Protein AF-A0A139XM70-F1 (afdb_monomer)

pLDDT: mean 87.17, std 14.73, range [40.88, 98.25]

Foldseek 3Di:
DDQVVVCVLLPVLAAWQDKDKDDDPDPVSVVVVDIDIDTHHPDPNSVVVSQVVQAQDDDPNDGDHDDDDDDDDRDPPPDDPVVVPD

Nearest PDB structures (foldseek):
  3cw1-assembly2_6  TM=8.558E-01  e=3.450E-03  Homo sapiens
  5o2v-assembly1_A  TM=7.984E-01  e=2.626E-03  Homo sapiens
  2n82-assembly1_B  TM=7.076E-01  e=3.693E-03  Homo sapiens
  2mgz-assembly1_A  TM=7.322E-01  e=4.233E-03  Caenorhabditis elegans
  2cpi-assembly1_A  TM=6.162E-01  e=7.420E-02  Mus musculus

Organism: NCBI:txid1074872

Radius of gyration: 15.13 Å; Cα contacts (8 Å, |Δi|>4): 85; chains: 1; bounding box: 50×30×21 Å

Mean predicted aligned error: 6.89 Å

Sequence (86 aa):
ITEEFLCQQFGKYGNITSVKIMYPRTEEEKKRNRNCGFVSFESRPQAEAAKHNLDGVSFYGMVIRIGWGKSVGRPVVAPSPSQLLA

Solvent-accessible surface area (backbone atoms only — not comparable to full-atom values): 5602 Å² total; per-residue (Å²): 139,52,62,68,56,49,48,64,64,49,43,79,40,40,62,67,74,47,70,46,71,52,72,65,87,47,74,70,46,53,71,62,76,65,76,55,68,50,76,39,48,77,45,69,69,31,46,48,51,34,42,71,73,46,45,66,40,67,57,96,87,40,69,39,80,69,76,90,75,80,89,71,78,80,75,86,71,73,78,62,77,88,73,74,82,122

Structure (mmCIF, N/CA/C/O backbone):
data_AF-A0A139XM70-F1
#
_entry.id   AF-A0A139XM70-F1
#
loop_
_atom_site.group_PDB
_atom_site.id
_atom_site.type_symbol
_atom_site.label_atom_id
_atom_site.label_alt_id
_atom_site.label_comp_id
_atom_site.label_asym_id
_atom_site.label_entity_id
_atom_site.label_seq_id
_atom_site.pdbx_PDB_ins_code
_atom_site.Cartn_x
_atom_site.Cartn_y
_atom_site.Cartn_z
_atom_site.occupancy
_atom_site.B_iso_or_equiv
_atom_site.auth_seq_id
_atom_site.auth_comp_id
_atom_site.auth_asym_id
_atom_site.auth_atom_id
_atom_site.pdbx_PDB_model_num
ATOM 1 N N . ILE A 1 1 ? -8.813 1.165 9.346 1.00 87.94 1 ILE A N 1
ATOM 2 C CA . ILE A 1 1 ? -7.661 0.687 8.542 1.00 87.94 1 ILE A CA 1
ATOM 3 C C . ILE A 1 1 ? -6.463 1.547 8.916 1.00 87.94 1 ILE A C 1
ATOM 5 O O . ILE A 1 1 ? -6.604 2.762 8.850 1.00 87.94 1 ILE A O 1
ATOM 9 N N . THR A 1 2 ? -5.359 0.939 9.357 1.00 91.94 2 THR A N 1
ATOM 10 C CA . THR A 1 2 ? -4.111 1.615 9.771 1.00 91.94 2 THR A CA 1
ATOM 11 C C . THR A 1 2 ? -2.991 1.368 8.758 1.00 91.94 2 THR A C 1
ATOM 13 O O . THR A 1 2 ? -3.102 0.463 7.927 1.00 91.94 2 THR A O 1
ATOM 16 N N . GLU A 1 3 ? -1.905 2.146 8.818 1.00 93.75 3 GLU A N 1
ATOM 17 C CA . GLU A 1 3 ? -0.718 1.929 7.975 1.00 93.75 3 GLU A CA 1
ATOM 18 C C . GLU A 1 3 ? -0.092 0.546 8.187 1.00 93.75 3 GLU A C 1
ATOM 20 O O . GLU A 1 3 ? 0.251 -0.117 7.213 1.00 93.75 3 GLU A O 1
ATOM 25 N N . GLU A 1 4 ? -0.029 0.059 9.427 1.00 95.00 4 GLU A N 1
ATOM 26 C CA . GLU A 1 4 ? 0.478 -1.282 9.750 1.00 95.00 4 GLU A CA 1
ATOM 27 C C . GLU A 1 4 ? -0.344 -2.382 9.072 1.00 95.00 4 GLU A C 1
ATOM 29 O O . GLU A 1 4 ? 0.209 -3.301 8.468 1.00 95.00 4 GLU A O 1
ATOM 34 N N . PHE A 1 5 ? -1.675 -2.262 9.104 1.00 94.69 5 PHE A N 1
ATOM 35 C CA . PHE A 1 5 ? -2.559 -3.200 8.418 1.00 94.69 5 PHE A CA 1
ATOM 36 C C . PHE A 1 5 ? -2.343 -3.168 6.899 1.00 94.69 5 PHE A C 1
ATOM 38 O O . PHE A 1 5 ? -2.298 -4.217 6.255 1.00 94.69 5 PHE A O 1
ATOM 45 N N . LEU A 1 6 ? -2.184 -1.976 6.315 1.00 95.25 6 LEU A N 1
ATOM 46 C CA . LEU A 1 6 ? -1.879 -1.839 4.891 1.00 95.25 6 LEU A CA 1
ATOM 47 C C . LEU A 1 6 ? -0.524 -2.474 4.556 1.00 95.25 6 LEU A C 1
ATOM 49 O O . LEU A 1 6 ? -0.457 -3.243 3.602 1.00 95.25 6 LEU A O 1
ATOM 53 N N . CYS A 1 7 ? 0.518 -2.256 5.362 1.00 96.25 7 CYS A N 1
ATOM 54 C CA . CYS A 1 7 ? 1.804 -2.939 5.201 1.00 96.25 7 CYS A CA 1
ATOM 55 C C . CYS A 1 7 ? 1.650 -4.465 5.221 1.00 96.25 7 CYS A C 1
ATOM 57 O O . CYS A 1 7 ? 2.189 -5.143 4.351 1.00 96.25 7 CYS A O 1
ATOM 59 N N . GLN A 1 8 ? 0.877 -5.015 6.159 1.00 96.31 8 GLN A N 1
ATOM 60 C CA . GLN A 1 8 ? 0.653 -6.462 6.253 1.00 96.31 8 GLN A CA 1
ATOM 61 C C . GLN A 1 8 ? -0.096 -7.036 5.044 1.00 96.31 8 GLN A C 1
ATOM 63 O O . GLN A 1 8 ? 0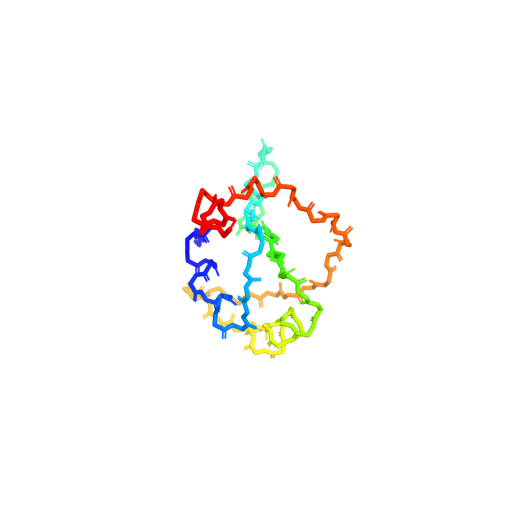.227 -8.130 4.580 1.00 96.31 8 GLN A O 1
ATOM 68 N N . GLN A 1 9 ? -1.112 -6.336 4.531 1.00 96.38 9 GLN A N 1
ATOM 69 C CA . GLN A 1 9 ? -1.881 -6.836 3.388 1.00 96.38 9 GLN A CA 1
ATOM 70 C C . GLN A 1 9 ? -1.140 -6.654 2.065 1.00 96.38 9 GLN A C 1
ATOM 72 O O . GLN A 1 9 ? -1.084 -7.585 1.266 1.00 96.38 9 GLN A O 1
ATOM 77 N N . PHE A 1 10 ? -0.551 -5.481 1.837 1.00 97.00 10 PHE A N 1
ATOM 78 C CA . PHE A 1 10 ? 0.139 -5.160 0.588 1.00 97.00 10 PHE A CA 1
ATOM 79 C C . PHE A 1 10 ? 1.547 -5.771 0.526 1.00 97.00 10 PHE A C 1
ATOM 81 O O . PHE A 1 10 ? 2.022 -6.090 -0.561 1.00 97.00 10 PHE A O 1
ATOM 88 N N . GLY A 1 11 ? 2.199 -6.003 1.671 1.00 96.88 11 GLY A N 1
ATOM 89 C CA . GLY A 1 11 ? 3.561 -6.545 1.740 1.00 96.88 11 GLY A CA 1
ATOM 90 C C . GLY A 1 11 ? 3.676 -7.976 1.213 1.00 96.88 11 GLY A C 1
ATOM 91 O O . GLY A 1 11 ? 4.754 -8.409 0.820 1.00 96.88 11 GLY A O 1
ATOM 92 N N . LY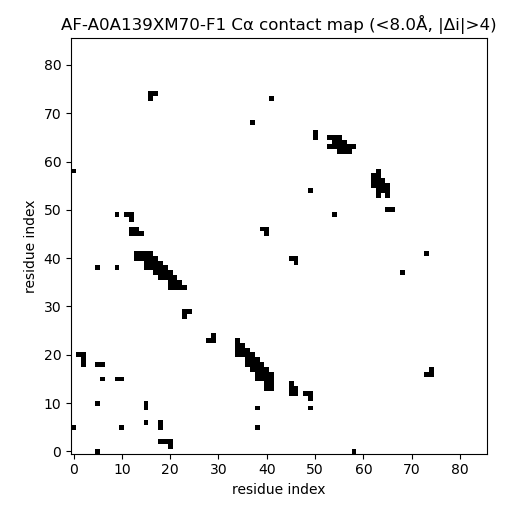S A 1 12 ? 2.550 -8.695 1.107 1.00 97.19 12 LYS A N 1
ATOM 93 C CA . LYS A 1 12 ? 2.463 -10.025 0.480 1.00 97.19 12 LYS A CA 1
ATOM 94 C C . LYS A 1 12 ? 2.846 -10.021 -1.004 1.00 97.19 12 LYS A C 1
ATOM 96 O O . LYS A 1 12 ? 3.161 -11.072 -1.549 1.00 97.19 12 LYS A O 1
ATOM 101 N N . TYR A 1 13 ? 2.792 -8.859 -1.655 1.00 97.81 13 TYR A N 1
ATOM 102 C CA . TYR A 1 13 ? 3.020 -8.706 -3.094 1.00 97.81 13 TYR A CA 1
ATOM 103 C C . TYR A 1 13 ? 4.381 -8.086 -3.425 1.00 97.81 13 TYR A C 1
ATOM 105 O O . TYR A 1 13 ? 4.738 -7.987 -4.599 1.00 97.81 13 TYR A O 1
ATOM 113 N N . GLY A 1 14 ? 5.148 -7.668 -2.413 1.00 95.62 14 GLY A N 1
ATOM 114 C CA . GLY A 1 14 ? 6.478 -7.112 -2.612 1.00 95.62 14 GLY A CA 1
ATOM 115 C C . GLY A 1 14 ? 6.947 -6.174 -1.506 1.00 95.62 14 GLY A C 1
ATOM 116 O O . GLY A 1 14 ? 6.240 -5.904 -0.536 1.00 95.62 14 GLY A O 1
ATOM 117 N N . ASN A 1 15 ? 8.159 -5.654 -1.693 1.00 95.19 15 ASN A N 1
ATOM 118 C CA . ASN A 1 15 ? 8.784 -4.703 -0.792 1.00 95.19 15 ASN A CA 1
ATOM 119 C C . ASN A 1 15 ? 8.090 -3.337 -0.887 1.00 95.19 15 ASN A C 1
ATOM 121 O O . ASN A 1 15 ? 8.095 -2.678 -1.934 1.00 95.19 15 ASN A O 1
ATOM 125 N N . ILE A 1 16 ? 7.498 -2.911 0.225 1.00 95.00 16 ILE A N 1
ATOM 126 C CA . ILE A 1 16 ? 6.853 -1.608 0.349 1.00 95.00 16 ILE A CA 1
ATOM 127 C C . ILE A 1 16 ? 7.899 -0.583 0.773 1.00 95.00 16 ILE A C 1
ATOM 129 O O . ILE A 1 16 ? 8.552 -0.725 1.801 1.00 95.00 16 ILE A O 1
ATOM 133 N N . THR A 1 17 ? 8.012 0.492 0.001 1.00 93.56 17 THR A N 1
ATOM 134 C CA . THR A 1 17 ? 8.919 1.608 0.295 1.00 93.56 17 T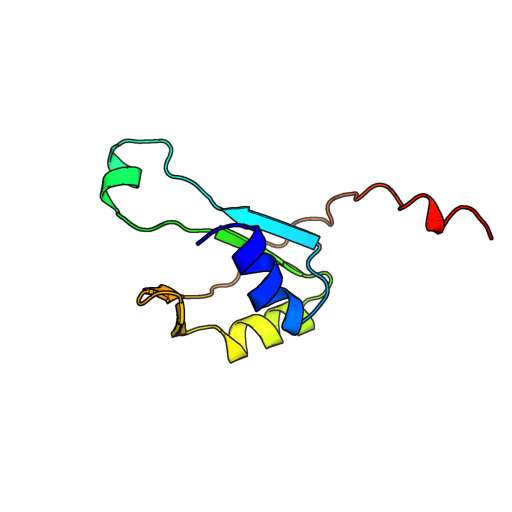HR A CA 1
ATOM 135 C C . THR A 1 17 ? 8.249 2.706 1.114 1.00 93.56 17 THR A C 1
ATOM 137 O O . THR A 1 17 ? 8.926 3.449 1.820 1.00 93.56 17 THR A O 1
ATOM 140 N N . SER A 1 18 ? 6.922 2.845 1.026 1.00 93.50 18 SER A N 1
ATOM 141 C CA . SER A 1 18 ? 6.169 3.829 1.806 1.00 93.50 18 SER A CA 1
ATOM 142 C C . SER A 1 18 ? 4.684 3.481 1.871 1.00 93.50 18 SER A C 1
ATOM 144 O O . SER A 1 18 ? 4.101 3.050 0.876 1.00 93.50 18 SER A O 1
ATOM 146 N N . VAL A 1 19 ? 4.062 3.733 3.022 1.00 94.81 19 VAL A N 1
ATOM 147 C CA . VAL A 1 19 ? 2.605 3.743 3.197 1.00 94.81 19 VAL A CA 1
ATOM 148 C C . VAL A 1 19 ? 2.213 5.054 3.848 1.00 94.81 19 VAL A C 1
ATOM 150 O O . VAL A 1 19 ? 2.898 5.523 4.756 1.00 94.81 19 VAL A O 1
ATOM 153 N N . LYS A 1 20 ? 1.116 5.654 3.386 1.00 93.69 20 LYS A N 1
ATOM 154 C CA . LYS A 1 20 ? 0.572 6.860 4.004 1.00 93.69 20 LYS A CA 1
ATOM 155 C C . LYS A 1 20 ? -0.939 6.925 3.876 1.00 93.69 20 LYS A C 1
ATOM 157 O O . LYS A 1 20 ? -1.466 6.877 2.763 1.00 93.69 20 LYS A O 1
ATOM 162 N N . ILE A 1 21 ? -1.630 7.092 5.001 1.00 93.88 21 ILE A N 1
ATOM 163 C CA . ILE A 1 21 ? -3.065 7.392 5.023 1.00 93.88 21 ILE A CA 1
ATOM 164 C C . ILE A 1 21 ? -3.253 8.911 5.004 1.00 93.88 21 ILE A C 1
ATOM 166 O O . ILE A 1 21 ? -2.656 9.651 5.789 1.00 93.88 21 ILE A O 1
ATOM 170 N N . MET A 1 22 ? -4.096 9.387 4.093 1.00 92.31 22 MET A N 1
ATOM 171 C CA . MET A 1 22 ? -4.509 10.783 4.034 1.00 92.31 22 MET A CA 1
ATOM 172 C C . MET A 1 22 ? -5.709 10.964 4.957 1.00 92.31 22 MET A C 1
ATOM 174 O O . MET A 1 22 ? -6.859 10.773 4.560 1.00 92.31 22 MET A O 1
ATOM 178 N N . TYR A 1 23 ? -5.424 11.287 6.217 1.00 90.06 23 TYR A N 1
ATOM 179 C CA . TYR A 1 23 ? -6.463 11.611 7.187 1.00 90.06 23 TYR A CA 1
ATOM 180 C C . TYR A 1 23 ? -7.124 12.953 6.832 1.00 90.06 23 TYR A C 1
ATOM 182 O O . TYR A 1 23 ? -6.418 13.892 6.444 1.00 90.06 23 TYR A O 1
ATOM 190 N N . PRO A 1 24 ? -8.458 13.054 6.963 1.00 90.12 24 PRO A N 1
ATOM 191 C CA . PRO A 1 24 ? -9.198 14.266 6.634 1.00 90.12 24 PRO A CA 1
ATOM 192 C C . PRO A 1 24 ? -8.716 15.438 7.495 1.00 90.12 24 PRO A C 1
ATOM 194 O O . PRO A 1 24 ? -8.589 15.307 8.715 1.00 90.12 24 PRO A O 1
ATOM 197 N N . ARG A 1 25 ? -8.449 16.586 6.864 1.00 90.69 25 ARG A N 1
ATOM 198 C CA . ARG A 1 25 ? -7.957 17.790 7.559 1.00 90.69 25 ARG A CA 1
ATOM 199 C C . ARG A 1 25 ? -9.067 18.801 7.817 1.00 90.69 25 ARG A C 1
ATOM 201 O O . ARG A 1 25 ? -8.987 19.560 8.777 1.00 90.69 25 ARG A O 1
ATOM 208 N N . THR A 1 26 ? -10.099 18.792 6.982 1.00 93.19 26 THR A N 1
ATOM 209 C CA . THR A 1 26 ? -11.253 19.693 7.060 1.00 93.19 26 THR A CA 1
ATOM 210 C C . THR A 1 26 ? -12.526 18.960 7.491 1.00 93.19 26 THR A C 1
ATOM 212 O O . THR A 1 26 ? -12.648 17.742 7.346 1.00 93.19 26 THR A O 1
ATOM 215 N N . GLU A 1 27 ? -13.513 19.705 7.995 1.00 92.62 27 GLU A N 1
ATOM 216 C CA . GLU A 1 27 ? -14.824 19.152 8.370 1.00 92.62 27 GLU A CA 1
ATOM 217 C C . GLU A 1 27 ? -15.580 18.558 7.170 1.00 92.62 27 GLU A C 1
ATOM 219 O O . GLU A 1 27 ? -16.280 17.557 7.311 1.00 92.62 27 GLU A O 1
ATOM 224 N N . GLU A 1 28 ? -15.415 19.128 5.973 1.00 91.56 28 GLU A N 1
ATOM 225 C CA . GLU A 1 28 ? -15.993 18.568 4.746 1.00 91.56 28 GLU A CA 1
ATOM 226 C C . GLU A 1 28 ? -15.403 17.187 4.426 1.00 91.56 28 GLU A C 1
ATOM 228 O O . GLU A 1 28 ? -16.138 16.251 4.108 1.00 91.56 28 GLU A O 1
ATOM 233 N N . GLU A 1 29 ? -14.084 17.029 4.551 1.00 89.44 29 GLU A N 1
ATOM 234 C CA . GLU A 1 29 ? -13.428 15.741 4.325 1.00 89.44 29 GLU A CA 1
ATOM 235 C C . GLU A 1 29 ? -13.836 14.703 5.375 1.00 89.44 29 GLU A C 1
ATOM 237 O O . GLU A 1 29 ? -14.086 13.553 5.015 1.00 89.44 29 GLU A O 1
ATOM 242 N N . LYS A 1 30 ? -13.978 15.097 6.650 1.00 88.19 30 LYS A N 1
ATOM 243 C CA . LYS A 1 30 ? -14.479 14.196 7.704 1.00 88.19 30 LYS A CA 1
ATOM 244 C C . LYS A 1 30 ? -15.881 13.683 7.373 1.00 88.19 30 LYS A C 1
ATOM 246 O O . LYS A 1 30 ? -16.131 12.488 7.495 1.00 88.19 30 LYS A O 1
ATOM 251 N N . LYS A 1 31 ? -16.766 14.552 6.866 1.00 91.88 31 LYS A N 1
ATOM 252 C CA . LYS A 1 31 ? -18.134 14.186 6.452 1.00 9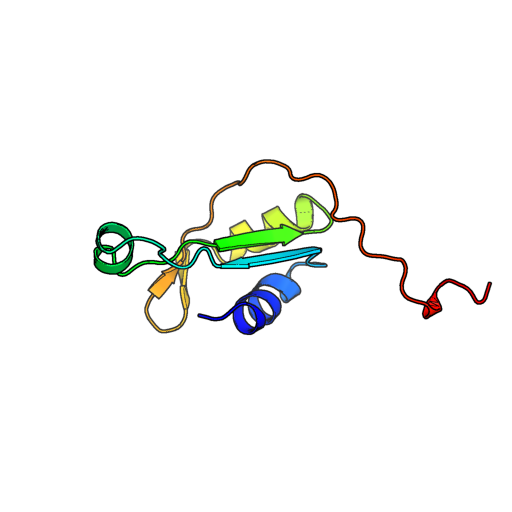1.88 31 LYS A CA 1
ATOM 253 C C . LYS A 1 31 ? -18.186 13.173 5.302 1.00 91.88 31 LYS A C 1
ATOM 255 O O . LYS A 1 31 ? -19.203 12.499 5.150 1.00 91.88 31 LYS A O 1
ATOM 260 N N . ARG A 1 32 ? -17.123 13.024 4.497 1.00 86.62 32 ARG A N 1
ATOM 261 C CA . ARG A 1 32 ? -17.074 12.021 3.411 1.00 86.62 32 ARG A CA 1
ATOM 262 C C . ARG A 1 32 ? -16.980 10.583 3.924 1.00 86.62 32 ARG A C 1
ATOM 264 O O . ARG A 1 32 ? -17.193 9.669 3.127 1.00 86.62 32 ARG A O 1
ATOM 271 N N . ASN A 1 33 ? -16.680 10.375 5.213 1.00 83.12 33 ASN A N 1
ATOM 272 C CA . ASN A 1 33 ? -16.618 9.062 5.871 1.00 83.12 33 ASN A CA 1
ATOM 273 C C . ASN A 1 33 ? -15.782 8.022 5.102 1.00 83.12 33 ASN A C 1
ATOM 275 O O . ASN A 1 33 ? -16.078 6.827 5.107 1.00 83.12 33 ASN A O 1
ATOM 279 N N . ARG A 1 34 ? -14.752 8.482 4.387 1.00 83.06 34 ARG A N 1
ATOM 280 C CA . ARG A 1 34 ? -13.848 7.658 3.584 1.00 83.06 34 ARG A CA 1
ATOM 281 C C . ARG A 1 34 ? -12.467 8.281 3.629 1.00 83.06 34 ARG A C 1
ATOM 283 O O . ARG A 1 34 ? -12.326 9.479 3.406 1.00 83.06 34 ARG A O 1
ATOM 290 N N . ASN A 1 35 ? -11.464 7.442 3.843 1.00 85.62 35 ASN A N 1
ATOM 291 C CA . ASN A 1 35 ? -10.069 7.846 3.766 1.00 85.62 35 ASN A CA 1
ATOM 292 C C . ASN A 1 35 ? -9.477 7.333 2.453 1.00 85.62 35 ASN A C 1
ATOM 294 O O . ASN A 1 35 ? -9.843 6.257 1.976 1.00 85.62 35 ASN A O 1
ATOM 298 N N . CYS A 1 36 ? -8.539 8.087 1.891 1.00 90.81 36 CYS A N 1
ATOM 299 C CA . CYS A 1 36 ? -7.654 7.598 0.843 1.00 90.81 36 CYS A CA 1
ATOM 300 C C . CYS A 1 36 ? -6.247 7.390 1.411 1.00 90.81 36 CYS A C 1
ATOM 302 O O . CYS A 1 36 ? -5.890 7.918 2.464 1.00 90.81 36 CYS A O 1
ATOM 304 N N . GLY A 1 37 ? -5.445 6.587 0.725 1.00 93.25 37 GLY A N 1
ATOM 305 C CA . GLY A 1 37 ? -4.068 6.329 1.111 1.00 93.25 37 GLY A CA 1
ATOM 306 C C . GLY A 1 37 ? -3.231 5.931 -0.090 1.00 93.25 37 GLY A C 1
ATOM 307 O O . GLY A 1 37 ? -3.762 5.616 -1.157 1.00 93.25 37 GLY A O 1
ATOM 308 N N . PHE A 1 38 ? -1.921 5.959 0.101 1.00 95.12 38 PHE A N 1
ATOM 309 C CA . PHE A 1 38 ? -0.936 5.575 -0.898 1.00 95.12 38 PHE A CA 1
ATOM 310 C C . PHE A 1 38 ? -0.063 4.455 -0.345 1.00 95.12 38 PHE A C 1
ATOM 312 O O . PHE A 1 38 ? 0.363 4.507 0.809 1.00 95.12 38 PHE A O 1
ATOM 319 N N . VAL A 1 39 ? 0.205 3.463 -1.191 1.00 95.88 39 VAL A N 1
ATOM 320 C CA . VAL A 1 39 ? 1.188 2.403 -0.961 1.00 95.88 39 VAL A CA 1
ATOM 321 C C . VAL A 1 39 ? 2.155 2.438 -2.135 1.00 95.88 39 VAL A C 1
ATOM 323 O O . VAL A 1 39 ? 1.738 2.330 -3.290 1.00 95.88 39 VAL A O 1
ATOM 326 N N . SER A 1 40 ? 3.435 2.611 -1.837 1.00 95.19 40 SER A N 1
ATOM 327 C CA . SER A 1 40 ? 4.516 2.620 -2.818 1.00 95.19 40 SER A CA 1
ATOM 328 C C . SER A 1 40 ? 5.305 1.328 -2.703 1.00 95.19 40 SER A C 1
ATOM 330 O O . SER A 1 40 ? 5.778 0.981 -1.623 1.00 95.19 40 SER A O 1
ATOM 332 N N . PHE A 1 41 ? 5.480 0.637 -3.824 1.00 95.12 41 PHE A N 1
ATOM 333 C CA . PHE A 1 41 ? 6.348 -0.533 -3.924 1.00 95.12 41 PHE A CA 1
ATOM 334 C C . PHE A 1 41 ? 7.713 -0.151 -4.481 1.00 95.12 41 PHE A C 1
ATOM 336 O O . PHE A 1 41 ? 7.878 0.904 -5.095 1.00 95.12 41 PHE A O 1
ATOM 343 N N . GLU A 1 42 ? 8.693 -1.024 -4.282 1.00 93.25 42 GLU A N 1
ATOM 344 C CA . GLU A 1 42 ? 10.025 -0.864 -4.864 1.00 93.25 42 GLU A CA 1
ATOM 345 C C . GLU A 1 42 ? 10.015 -0.967 -6.395 1.00 93.25 42 GLU A C 1
ATOM 347 O O . GLU A 1 42 ? 10.802 -0.301 -7.068 1.00 93.25 42 GLU A O 1
ATOM 352 N N . SER A 1 43 ? 9.106 -1.770 -6.957 1.00 93.56 43 SER A N 1
ATOM 353 C CA . SER A 1 43 ? 8.988 -1.960 -8.402 1.00 93.56 43 SER A CA 1
ATOM 354 C C . SER A 1 43 ? 7.536 -1.987 -8.879 1.00 93.56 43 SER A C 1
ATOM 356 O O . SER A 1 43 ? 6.608 -2.341 -8.147 1.00 93.56 43 SER A O 1
ATOM 358 N N . ARG A 1 44 ? 7.341 -1.619 -10.150 1.00 94.06 44 ARG A N 1
ATOM 359 C CA . ARG A 1 44 ? 6.030 -1.610 -10.809 1.00 94.06 44 ARG A CA 1
ATOM 360 C C . ARG A 1 44 ? 5.335 -2.984 -10.811 1.00 94.06 44 ARG A C 1
ATOM 362 O O . ARG A 1 44 ? 4.156 -2.996 -10.463 1.00 94.06 44 ARG A O 1
ATOM 369 N N . PRO A 1 45 ? 6.011 -4.117 -11.098 1.00 97.56 45 PRO A N 1
ATOM 370 C CA . PRO A 1 45 ? 5.363 -5.431 -11.087 1.00 97.56 45 PRO A CA 1
ATOM 371 C C . PRO A 1 45 ? 4.767 -5.812 -9.724 1.00 97.56 45 PRO A C 1
ATOM 373 O O . PRO A 1 45 ? 3.680 -6.378 -9.662 1.00 97.56 45 PRO A O 1
ATOM 376 N N . GLN A 1 46 ? 5.432 -5.446 -8.622 1.00 97.50 46 GLN A N 1
ATOM 377 C CA . GLN A 1 46 ? 4.917 -5.682 -7.265 1.00 97.50 46 GLN A CA 1
ATOM 378 C C . GLN A 1 46 ? 3.620 -4.890 -7.018 1.00 97.50 46 GLN A C 1
ATOM 380 O O . GLN A 1 46 ? 2.637 -5.424 -6.503 1.00 97.50 46 GLN A O 1
ATOM 385 N N . ALA A 1 47 ? 3.579 -3.629 -7.466 1.00 97.00 47 ALA A N 1
ATOM 386 C CA . ALA A 1 47 ? 2.374 -2.805 -7.391 1.00 97.00 47 ALA A CA 1
ATOM 387 C C . ALA A 1 47 ? 1.236 -3.331 -8.288 1.00 97.00 47 ALA A C 1
ATOM 389 O O . ALA A 1 47 ? 0.067 -3.243 -7.913 1.00 97.00 47 ALA A O 1
ATOM 390 N N . GLU A 1 48 ? 1.560 -3.886 -9.458 1.00 98.00 48 GLU A N 1
ATOM 391 C CA . GLU A 1 48 ? 0.594 -4.522 -10.366 1.00 98.00 48 GLU A CA 1
ATOM 392 C C . GLU A 1 48 ? -0.011 -5.782 -9.763 1.00 98.00 48 GLU A C 1
ATOM 394 O O . GLU A 1 48 ? -1.236 -5.917 -9.766 1.00 98.00 48 GLU A O 1
ATOM 399 N N . ALA A 1 49 ? 0.811 -6.645 -9.165 1.00 98.25 49 ALA A N 1
ATOM 400 C CA . ALA A 1 49 ? 0.337 -7.817 -8.441 1.00 98.25 49 ALA A CA 1
ATOM 401 C C . ALA A 1 49 ? -0.597 -7.420 -7.286 1.00 98.25 49 ALA A C 1
ATOM 403 O O . ALA A 1 49 ? -1.699 -7.963 -7.174 1.00 98.25 49 ALA A O 1
ATOM 404 N N . ALA A 1 50 ? -0.207 -6.430 -6.477 1.00 98.12 50 ALA A N 1
ATOM 405 C CA . ALA A 1 50 ? -1.040 -5.936 -5.383 1.00 98.12 50 ALA A CA 1
ATOM 406 C C . ALA A 1 50 ? -2.376 -5.376 -5.888 1.00 98.12 50 ALA A C 1
ATOM 408 O O . ALA A 1 50 ? -3.431 -5.746 -5.375 1.00 98.12 50 ALA A O 1
ATOM 409 N N . LYS A 1 51 ? -2.354 -4.526 -6.926 1.00 98.06 51 LYS A N 1
ATOM 410 C CA . LYS A 1 51 ? -3.580 -3.985 -7.524 1.00 98.06 51 LYS A CA 1
ATOM 411 C C . LYS A 1 51 ? -4.474 -5.107 -8.052 1.00 98.06 51 LYS A C 1
ATOM 413 O O . LYS A 1 51 ? -5.664 -5.089 -7.773 1.00 98.06 51 LYS A O 1
ATOM 418 N N . HIS A 1 52 ? -3.928 -6.059 -8.806 1.00 98.06 52 HIS A N 1
ATOM 419 C CA . HIS A 1 52 ? -4.709 -7.140 -9.408 1.00 98.06 52 HIS A CA 1
ATOM 420 C C . HIS A 1 52 ? -5.444 -7.985 -8.359 1.00 98.06 52 HIS A C 1
ATOM 422 O O . HIS A 1 52 ? -6.595 -8.348 -8.570 1.00 98.06 52 HIS A O 1
ATOM 428 N N . ASN A 1 53 ? -4.795 -8.268 -7.227 1.00 97.94 53 ASN A N 1
ATOM 429 C CA . ASN A 1 53 ? -5.344 -9.161 -6.208 1.00 97.94 53 ASN A CA 1
ATOM 430 C C . ASN A 1 53 ? -6.212 -8.455 -5.156 1.00 97.94 53 ASN A C 1
ATOM 432 O O . ASN A 1 53 ? -7.057 -9.103 -4.546 1.00 97.94 53 ASN A O 1
ATOM 436 N N . LEU A 1 54 ? -5.980 -7.165 -4.891 1.00 97.19 54 LEU A N 1
ATOM 437 C CA . LEU A 1 54 ? -6.643 -6.446 -3.798 1.00 97.19 54 LEU A CA 1
ATOM 438 C C . LEU A 1 54 ? -7.705 -5.440 -4.263 1.00 97.19 54 LEU A C 1
ATOM 440 O O . LEU A 1 54 ? -8.514 -4.996 -3.449 1.00 97.19 54 LEU A O 1
ATOM 444 N N . ASP A 1 55 ? -7.727 -5.050 -5.538 1.00 97.50 55 ASP A N 1
ATOM 445 C CA . ASP A 1 55 ? -8.731 -4.113 -6.049 1.00 97.50 55 ASP A CA 1
ATOM 446 C C . ASP A 1 55 ? -10.129 -4.746 -6.011 1.00 97.50 55 ASP A C 1
ATOM 448 O O . ASP A 1 55 ? -10.360 -5.810 -6.578 1.00 97.50 55 ASP A O 1
ATOM 452 N N . GLY A 1 56 ? -11.066 -4.099 -5.315 1.00 96.31 56 GLY A N 1
ATOM 453 C CA . GLY A 1 56 ? -12.413 -4.626 -5.092 1.00 96.31 56 GLY A CA 1
ATOM 454 C C . GLY A 1 56 ? -12.544 -5.590 -3.907 1.00 96.31 56 GLY A C 1
ATOM 455 O O . GLY A 1 56 ? -13.656 -6.034 -3.622 1.00 96.31 56 GLY A O 1
ATOM 456 N N . VAL A 1 57 ? -11.463 -5.892 -3.179 1.00 95.56 57 VAL A N 1
ATOM 457 C CA . VAL A 1 57 ? -11.525 -6.727 -1.968 1.00 95.56 57 VAL A CA 1
ATOM 458 C C . VAL A 1 57 ? -12.122 -5.943 -0.795 1.00 95.56 57 VAL A C 1
ATOM 460 O O . VAL A 1 57 ? -11.937 -4.733 -0.661 1.00 95.56 57 VAL A O 1
ATOM 463 N N . SER A 1 58 ? -12.840 -6.640 0.084 1.00 94.44 58 SER A N 1
ATOM 464 C CA . SER A 1 58 ? -13.411 -6.065 1.304 1.00 94.44 58 SER A CA 1
ATOM 465 C C . SER A 1 58 ? -12.450 -6.176 2.488 1.00 94.44 58 SER A C 1
ATOM 467 O O . SER A 1 58 ? -12.09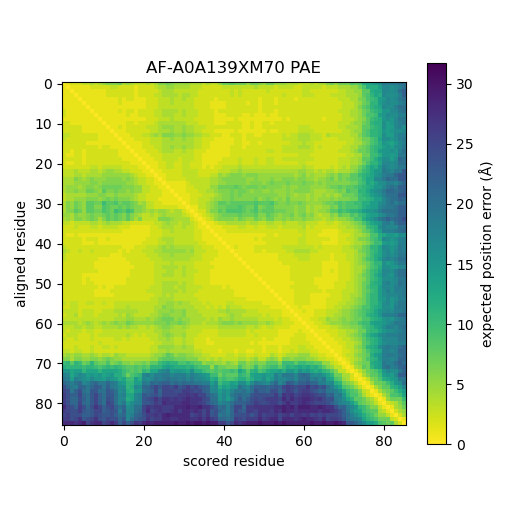4 -7.278 2.903 1.00 94.44 58 SER A O 1
ATOM 469 N N . PHE A 1 59 ? -12.098 -5.045 3.100 1.00 91.56 59 PHE A N 1
ATOM 470 C CA . PHE A 1 59 ? -11.382 -4.973 4.376 1.00 91.56 59 PHE A CA 1
ATOM 471 C C . PHE A 1 59 ? -12.307 -4.414 5.456 1.00 91.56 59 PHE A C 1
ATOM 473 O O . PHE A 1 59 ? -12.784 -3.287 5.340 1.00 91.56 59 PHE A O 1
ATOM 480 N N . TYR A 1 60 ? -12.568 -5.190 6.514 1.00 89.50 60 TYR A N 1
ATOM 481 C CA . TYR A 1 60 ? -13.481 -4.803 7.604 1.00 89.50 60 TYR A CA 1
ATOM 482 C C . TYR A 1 60 ? -14.856 -4.311 7.106 1.00 89.50 60 TYR A C 1
ATOM 484 O O . TYR A 1 60 ? -15.387 -3.317 7.592 1.00 89.50 60 TYR A O 1
ATOM 492 N N . GLY A 1 61 ? -15.410 -4.97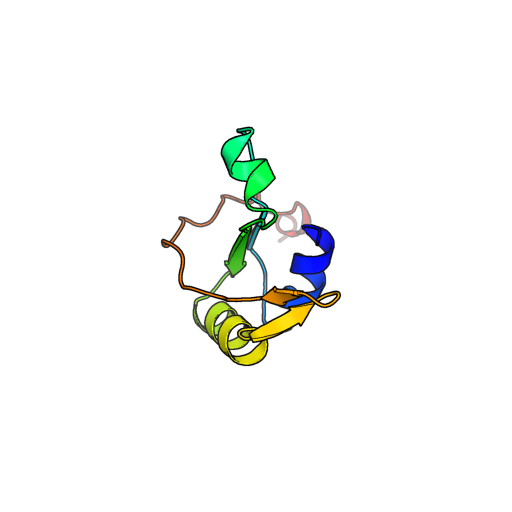3 6.085 1.00 89.75 61 GLY A N 1
ATOM 493 C CA . GLY A 1 61 ? -16.698 -4.602 5.485 1.00 89.75 61 GLY A CA 1
ATOM 494 C C . GLY A 1 61 ? -16.654 -3.403 4.529 1.00 89.75 61 GLY A C 1
ATOM 495 O O . GLY A 1 61 ? -17.689 -3.028 3.986 1.00 89.75 61 GLY A O 1
ATOM 496 N N . MET A 1 62 ? -15.479 -2.816 4.279 1.00 88.88 62 MET A N 1
ATOM 497 C CA . MET A 1 62 ? -15.294 -1.748 3.295 1.00 88.88 62 MET A CA 1
ATOM 498 C C . MET A 1 62 ? -14.585 -2.275 2.050 1.00 88.88 62 MET A C 1
ATOM 500 O O . MET A 1 62 ? -13.459 -2.762 2.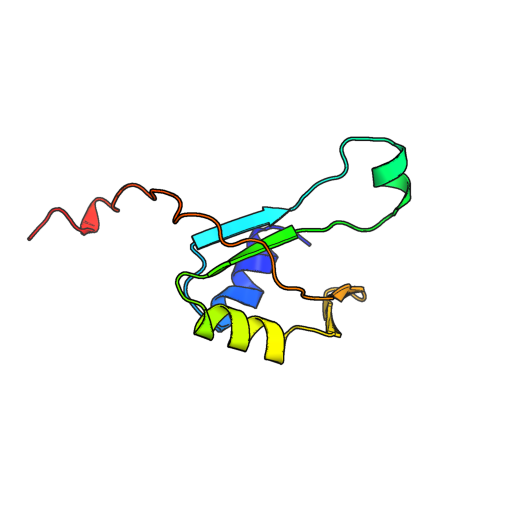133 1.00 88.88 62 MET A O 1
ATOM 504 N N . VAL A 1 63 ? -15.221 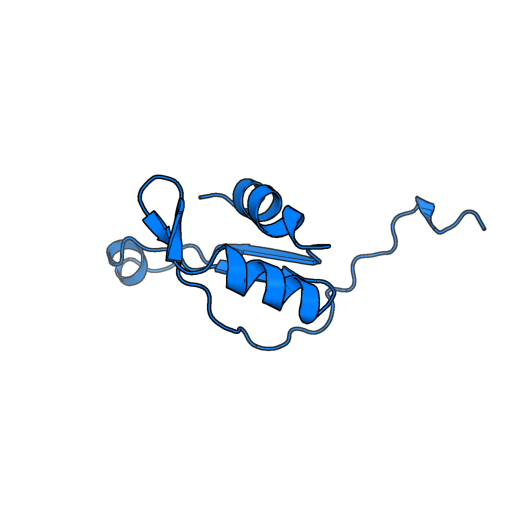-2.130 0.888 1.00 92.69 63 VAL A N 1
ATOM 505 C CA . VAL A 1 63 ? -14.598 -2.441 -0.405 1.00 92.69 63 VAL A CA 1
ATOM 506 C C . VAL A 1 63 ? -13.521 -1.404 -0.705 1.00 92.69 63 VAL A C 1
ATOM 508 O O . VAL A 1 63 ? -13.811 -0.206 -0.802 1.00 92.69 63 VAL A O 1
ATOM 511 N N . ILE A 1 64 ? -12.281 -1.855 -0.868 1.00 93.88 64 ILE A N 1
ATOM 512 C CA . ILE A 1 64 ? -11.182 -0.986 -1.282 1.00 93.88 64 ILE A CA 1
ATOM 513 C C . ILE A 1 64 ? -11.127 -0.867 -2.805 1.00 93.88 64 ILE A C 1
ATOM 515 O O . ILE A 1 64 ? -11.403 -1.810 -3.541 1.00 93.88 64 ILE A O 1
ATOM 519 N N . ARG A 1 65 ? -10.765 0.325 -3.283 1.00 95.12 65 ARG A N 1
ATOM 520 C CA . ARG A 1 65 ? -10.567 0.620 -4.706 1.00 95.12 65 ARG A CA 1
ATOM 521 C C . ARG A 1 65 ? -9.142 1.107 -4.896 1.00 95.12 65 ARG A C 1
ATOM 523 O O . ARG A 1 65 ? -8.728 2.051 -4.221 1.00 95.12 65 ARG A O 1
ATOM 530 N N . ILE A 1 66 ? -8.408 0.479 -5.802 1.00 96.88 66 ILE A N 1
ATOM 531 C CA . ILE A 1 66 ? -6.991 0.744 -6.033 1.00 96.88 66 ILE A 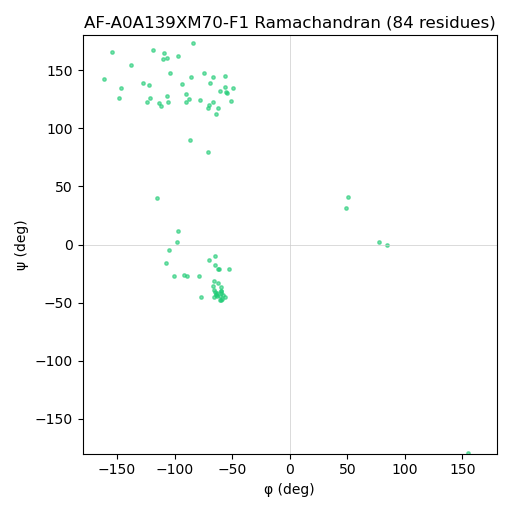CA 1
ATOM 532 C C . ILE A 1 66 ? -6.816 1.363 -7.419 1.00 96.88 66 ILE A C 1
ATOM 534 O O . ILE A 1 66 ? -7.161 0.774 -8.444 1.00 96.88 66 ILE A O 1
ATOM 538 N N . GLY A 1 67 ? -6.231 2.559 -7.447 1.00 96.38 67 GLY A N 1
ATOM 539 C CA . GLY A 1 67 ? -5.848 3.273 -8.663 1.00 96.38 67 GLY A CA 1
ATOM 540 C C . GLY A 1 67 ? -4.344 3.521 -8.729 1.00 96.38 67 GLY A C 1
ATOM 541 O O . GLY A 1 67 ? -3.627 3.372 -7.740 1.00 96.38 67 GLY A O 1
ATOM 542 N N . TRP A 1 68 ? -3.864 3.929 -9.903 1.00 96.12 68 TRP A N 1
ATOM 543 C CA . TRP A 1 68 ? -2.469 4.322 -10.079 1.00 96.12 68 TRP A CA 1
ATOM 544 C C . TRP A 1 68 ? -2.223 5.733 -9.544 1.00 96.12 68 TRP A C 1
ATOM 546 O O . TRP A 1 68 ? -2.884 6.685 -9.954 1.00 96.12 68 TRP A O 1
ATOM 556 N N . GLY A 1 69 ? -1.260 5.860 -8.631 1.00 91.81 69 GLY A N 1
ATOM 557 C CA . GLY A 1 69 ? -0.741 7.147 -8.176 1.00 91.81 69 GLY A CA 1
ATOM 558 C C . GLY A 1 69 ? 0.339 7.705 -9.107 1.00 91.81 69 GLY A C 1
ATOM 559 O O . GLY A 1 69 ? 0.808 7.030 -10.025 1.00 91.81 69 GLY A O 1
ATOM 560 N N . LYS A 1 70 ? 0.767 8.943 -8.841 1.00 89.12 70 LYS A N 1
ATOM 561 C CA . LYS A 1 70 ? 1.952 9.523 -9.488 1.00 89.12 70 LYS A CA 1
ATOM 562 C C . LYS A 1 70 ? 3.206 8.770 -9.039 1.00 89.12 70 LYS A C 1
ATOM 564 O O . LYS A 1 70 ? 3.310 8.389 -7.875 1.00 89.12 70 LYS A O 1
ATOM 569 N N . SER A 1 71 ? 4.167 8.602 -9.945 1.00 80.44 71 SER A N 1
ATOM 570 C CA . SER A 1 71 ? 5.488 8.084 -9.595 1.00 80.44 71 SER A CA 1
ATOM 571 C C . SER A 1 71 ? 6.162 9.039 -8.613 1.00 80.44 71 SER A C 1
ATOM 573 O O . SER A 1 71 ? 6.413 10.199 -8.945 1.00 80.44 71 SER A O 1
ATOM 575 N N . VAL A 1 72 ? 6.448 8.555 -7.410 1.00 77.88 72 VAL A N 1
ATOM 576 C CA . VAL A 1 72 ? 7.277 9.271 -6.442 1.00 77.88 72 VAL A CA 1
ATOM 577 C C . VAL A 1 72 ? 8.719 8.804 -6.604 1.00 77.88 72 VAL A C 1
ATOM 579 O O . VAL A 1 72 ? 8.966 7.616 -6.808 1.00 77.88 72 VAL A O 1
ATOM 582 N N . GLY A 1 73 ? 9.677 9.734 -6.546 1.00 71.88 73 GLY A N 1
ATOM 583 C CA . GLY A 1 73 ? 11.085 9.360 -6.422 1.00 71.88 73 GLY A CA 1
ATOM 584 C C . GLY A 1 73 ? 11.264 8.489 -5.180 1.00 71.88 73 GLY A C 1
ATOM 585 O O . GLY A 1 73 ? 10.550 8.687 -4.192 1.00 71.88 73 GLY A O 1
ATOM 586 N N . ARG A 1 74 ? 12.173 7.506 -5.235 1.00 63.16 74 ARG A N 1
ATOM 587 C CA . ARG A 1 74 ? 12.444 6.641 -4.080 1.00 63.16 74 ARG A CA 1
ATOM 588 C C . ARG A 1 74 ? 12.712 7.540 -2.865 1.00 63.16 74 ARG A C 1
ATOM 590 O O . ARG A 1 74 ? 13.608 8.384 -2.962 1.00 63.16 74 ARG A O 1
ATOM 597 N N . PRO A 1 75 ? 11.965 7.398 -1.752 1.00 62.28 75 PRO A N 1
ATOM 598 C CA . PRO A 1 75 ? 12.385 8.016 -0.508 1.00 62.28 75 PRO A CA 1
ATOM 599 C C . PRO A 1 75 ? 13.807 7.530 -0.249 1.00 62.28 75 PRO A C 1
ATOM 601 O O . PRO A 1 75 ? 14.072 6.333 -0.375 1.00 62.28 75 PRO A O 1
ATOM 604 N N . VAL A 1 76 ? 14.726 8.446 0.045 1.00 59.91 76 VAL A N 1
ATOM 605 C CA . VAL A 1 76 ? 16.090 8.085 0.428 1.00 59.91 76 VAL A CA 1
ATOM 606 C C . VAL A 1 76 ? 15.991 7.470 1.825 1.00 59.91 76 VAL A C 1
ATOM 608 O O . VAL A 1 76 ? 16.153 8.149 2.832 1.00 59.91 76 VAL A O 1
ATOM 611 N N . VAL A 1 77 ? 15.589 6.201 1.905 1.00 57.62 77 VAL A N 1
ATOM 612 C CA . VAL A 1 77 ? 15.712 5.415 3.129 1.00 57.62 77 VAL A CA 1
ATOM 613 C C . VAL A 1 77 ? 17.207 5.303 3.383 1.00 57.62 77 VAL A C 1
ATOM 615 O O . VAL A 1 77 ? 17.932 4.733 2.569 1.00 57.62 77 VAL A O 1
ATOM 618 N N . ALA A 1 78 ? 17.676 5.948 4.454 1.00 54.94 78 ALA A N 1
ATOM 619 C CA . ALA A 1 78 ? 19.064 5.851 4.880 1.00 54.94 78 ALA A CA 1
ATOM 620 C C . ALA A 1 78 ? 19.454 4.362 4.931 1.00 54.94 78 ALA A C 1
ATOM 622 O O . ALA A 1 78 ? 18.646 3.558 5.411 1.00 54.94 78 ALA A O 1
ATOM 623 N N . PRO A 1 79 ? 20.630 3.976 4.405 1.00 50.81 79 PRO A N 1
ATOM 624 C CA . PRO A 1 79 ? 21.031 2.579 4.383 1.00 50.81 79 PRO A CA 1
ATOM 625 C C . PRO A 1 79 ? 20.977 2.022 5.804 1.00 50.81 79 PRO A C 1
ATOM 627 O O . PRO A 1 79 ? 21.472 2.640 6.750 1.00 50.81 79 PRO A O 1
ATOM 630 N N . SER A 1 80 ? 20.346 0.859 5.959 1.00 48.75 80 SER A N 1
ATOM 631 C CA . SER A 1 80 ? 20.378 0.129 7.221 1.00 48.75 80 SER A CA 1
ATOM 632 C C . SER A 1 80 ? 21.845 -0.123 7.606 1.00 48.75 80 SER A C 1
ATOM 634 O O . SER A 1 80 ? 22.606 -0.564 6.738 1.00 48.75 80 SER A O 1
ATOM 636 N N . PRO A 1 81 ? 22.253 0.081 8.875 1.00 55.81 81 PRO A N 1
ATOM 637 C CA . PRO A 1 81 ? 23.633 -0.133 9.331 1.00 55.81 81 PRO A CA 1
ATOM 638 C C . PRO A 1 81 ? 24.202 -1.523 9.000 1.00 55.81 81 PRO A C 1
ATOM 640 O O . PRO A 1 81 ? 25.412 -1.698 8.919 1.00 55.81 81 PRO A O 1
ATOM 643 N N . SER A 1 82 ? 23.336 -2.507 8.748 1.00 54.84 82 SER A N 1
ATOM 644 C CA . SER A 1 82 ? 23.691 -3.869 8.343 1.00 54.84 82 SER A CA 1
ATOM 645 C C . SER A 1 82 ? 24.371 -3.982 6.968 1.00 54.84 82 SER A C 1
ATOM 647 O O . SER A 1 82 ? 24.872 -5.054 6.651 1.00 54.84 82 SER A O 1
ATOM 649 N N . GLN A 1 83 ? 24.412 -2.919 6.154 1.00 54.81 83 GLN A N 1
ATOM 650 C CA . GLN A 1 83 ? 25.112 -2.907 4.857 1.00 54.81 83 GLN A CA 1
ATOM 651 C C . GLN A 1 83 ? 26.521 -2.280 4.906 1.00 54.81 83 GLN A C 1
ATOM 653 O O . GLN A 1 83 ? 27.173 -2.198 3.871 1.00 54.81 83 GLN A O 1
ATOM 658 N N . LEU A 1 84 ? 27.003 -1.846 6.080 1.00 54.19 84 LEU A N 1
ATOM 659 C CA . LEU A 1 84 ? 28.322 -1.205 6.254 1.00 54.19 84 LEU A CA 1
ATOM 660 C C . LEU A 1 84 ? 29.439 -2.161 6.727 1.00 54.19 84 LEU A C 1
ATOM 662 O O . LEU A 1 84 ? 30.509 -1.700 7.109 1.00 54.19 84 LEU A O 1
ATOM 666 N N . LEU A 1 85 ? 29.205 -3.478 6.712 1.00 48.84 85 LEU A N 1
ATOM 667 C CA . LEU A 1 85 ? 30.175 -4.503 7.140 1.00 48.84 85 LEU A CA 1
ATOM 668 C C . LEU A 1 85 ? 30.628 -5.428 5.994 1.00 48.84 85 LEU A C 1
ATOM 670 O O . LEU A 1 85 ? 30.775 -6.632 6.197 1.00 48.84 85 LEU A O 1
ATOM 674 N N . ALA A 1 86 ? 30.845 -4.875 4.799 1.00 40.88 86 ALA A N 1
ATOM 675 C CA . ALA A 1 86 ? 31.526 -5.564 3.700 1.00 40.88 86 ALA A CA 1
ATOM 676 C C . ALA A 1 86 ? 32.877 -4.904 3.413 1.00 40.88 86 ALA A C 1
ATOM 678 O O . ALA A 1 86 ? 32.911 -3.652 3.386 1.00 40.88 86 ALA A O 1
#

Secondary structure (DSSP, 8-state):
--HHHHHHHHGGGS-EEEEEEE---SHHHHHT---EEEEEESSHHHHHHHHHHHTT-EETTEE----PPPPPPPP--PPPGGGS--

InterPro domains:
  IPR000504 RNA recognition motif domain [PF00076] (1-65)
  IPR000504 RNA recognition motif domain [PS50102] (1-71)
  IPR000504 RNA recognition motif domain [SM00360] (1-67)
  IPR012677 Nucleotide-binding alpha-beta plait domain superfamily [G3DSA:3.30.70.330] (1-75)
  IPR035979 RNA-binding domain superfamily [SSF54928] (1-75)
  IPR051485 SR-related and CTD-associated factor [PTHR23140] (1-75)